Protein AF-A0A8S0FKG9-F1 (afdb_monomer)

Radius of gyration: 16.23 Å; Cα contacts (8 Å, |Δi|>4): 57; chains: 1; bounding box: 38×15×42 Å

Mean predicted aligned error: 4.03 Å

Structure (mmCIF, N/CA/C/O backbone):
data_AF-A0A8S0FKG9-F1
#
_entry.id   AF-A0A8S0FKG9-F1
#
loop_
_atom_site.group_PDB
_atom_site.id
_atom_site.type_symbol
_atom_site.label_atom_id
_atom_site.label_alt_id
_atom_site.label_comp_id
_atom_site.label_asym_id
_atom_site.label_entity_id
_atom_site.label_seq_id
_atom_site.pdbx_PDB_ins_code
_atom_site.Cartn_x
_atom_site.Cartn_y
_atom_site.Cartn_z
_atom_site.occupancy
_atom_site.B_iso_or_equiv
_atom_site.auth_seq_id
_atom_site.auth_comp_id
_atom_site.auth_asym_id
_atom_site.auth_atom_id
_atom_site.pdbx_PDB_model_num
ATOM 1 N N . MET A 1 1 ? 15.402 -0.618 -1.322 1.00 74.62 1 MET A N 1
ATOM 2 C CA . MET A 1 1 ? 16.014 -1.881 -1.793 1.00 74.62 1 MET A CA 1
ATOM 3 C C . MET A 1 1 ? 15.524 -2.273 -3.183 1.00 74.62 1 MET A C 1
ATOM 5 O O . MET A 1 1 ? 16.358 -2.404 -4.061 1.00 74.62 1 MET A O 1
ATOM 9 N N . MET A 1 2 ? 14.211 -2.352 -3.438 1.00 87.69 2 MET A N 1
ATOM 10 C CA . MET A 1 2 ? 13.692 -2.698 -4.777 1.00 87.69 2 MET A CA 1
ATOM 11 C C . MET A 1 2 ? 14.135 -1.735 -5.896 1.00 87.69 2 MET A C 1
ATOM 13 O O . MET A 1 2 ? 14.570 -2.190 -6.944 1.00 87.69 2 MET A O 1
ATOM 17 N N . ILE A 1 3 ? 14.110 -0.416 -5.664 1.00 90.69 3 ILE A N 1
ATOM 18 C CA . ILE A 1 3 ? 14.558 0.585 -6.661 1.00 90.69 3 ILE A CA 1
ATOM 19 C C . ILE A 1 3 ? 16.055 0.450 -6.980 1.00 90.69 3 ILE A C 1
ATOM 21 O O . ILE A 1 3 ? 16.455 0.556 -8.134 1.00 90.69 3 ILE A O 1
ATOM 25 N N . ALA A 1 4 ? 16.883 0.158 -5.973 1.00 89.56 4 ALA A N 1
ATOM 26 C CA . ALA A 1 4 ? 18.316 -0.060 -6.174 1.00 89.56 4 ALA A CA 1
ATOM 27 C C . ALA A 1 4 ? 18.596 -1.303 -7.035 1.00 89.56 4 ALA A C 1
ATOM 29 O O . ALA A 1 4 ? 19.506 -1.283 -7.853 1.00 89.56 4 ALA A O 1
ATOM 30 N N . ALA A 1 5 ? 17.789 -2.359 -6.892 1.00 90.50 5 ALA A N 1
ATOM 31 C CA . ALA A 1 5 ? 17.870 -3.527 -7.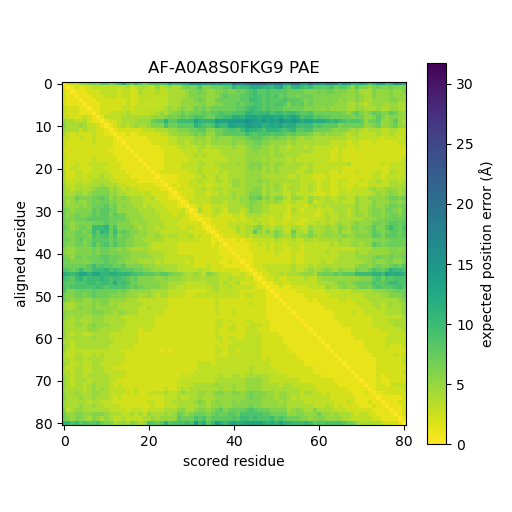765 1.00 90.50 5 ALA A CA 1
ATOM 32 C C . ALA A 1 5 ? 17.419 -3.204 -9.201 1.00 90.50 5 ALA A C 1
ATOM 34 O O . ALA A 1 5 ? 18.061 -3.640 -10.151 1.00 90.50 5 ALA A O 1
ATOM 35 N N . ALA A 1 6 ? 16.362 -2.401 -9.367 1.00 90.69 6 ALA A N 1
ATOM 36 C CA . ALA A 1 6 ? 15.888 -1.974 -10.685 1.00 90.69 6 ALA A CA 1
ATOM 37 C C . ALA A 1 6 ? 16.917 -1.137 -11.455 1.00 90.69 6 ALA A C 1
ATOM 39 O O . ALA A 1 6 ? 17.045 -1.295 -12.661 1.00 90.69 6 ALA A O 1
ATOM 40 N N . LEU A 1 7 ? 17.708 -0.314 -10.759 1.00 92.62 7 LEU A N 1
ATOM 41 C CA . LEU A 1 7 ? 18.806 0.452 -11.360 1.00 92.62 7 LEU A CA 1
ATOM 42 C C . LEU A 1 7 ? 19.880 -0.421 -12.027 1.00 92.62 7 LEU A C 1
ATOM 44 O O . LEU A 1 7 ? 20.539 0.037 -12.955 1.00 92.62 7 LEU A O 1
ATOM 48 N N . ALA A 1 8 ? 20.070 -1.659 -11.566 1.00 92.44 8 ALA A N 1
ATOM 49 C CA . ALA A 1 8 ? 21.047 -2.581 -12.144 1.00 92.44 8 ALA A CA 1
ATOM 50 C C . ALA A 1 8 ? 20.549 -3.267 -13.433 1.00 92.44 8 ALA A C 1
ATOM 52 O O . ALA A 1 8 ? 21.332 -3.941 -14.100 1.00 92.44 8 ALA A O 1
ATOM 53 N N . MET A 1 9 ? 19.267 -3.115 -13.784 1.00 92.62 9 MET A N 1
ATOM 54 C CA . MET A 1 9 ? 18.638 -3.742 -14.948 1.00 92.62 9 MET A CA 1
ATOM 55 C C . MET A 1 9 ? 18.262 -2.671 -15.987 1.00 92.62 9 MET A C 1
ATOM 57 O O . MET A 1 9 ? 17.242 -2.002 -15.823 1.00 92.62 9 MET A O 1
ATOM 61 N N . PRO A 1 10 ? 19.042 -2.506 -17.071 1.00 86.81 10 PRO A N 1
ATOM 62 C CA . PRO A 1 10 ? 18.833 -1.424 -18.039 1.00 86.81 10 PRO A CA 1
ATOM 63 C C . PRO A 1 10 ? 17.531 -1.545 -18.844 1.00 86.81 10 PRO A C 1
ATOM 65 O O . PRO A 1 10 ? 17.081 -0.560 -19.420 1.00 86.81 10 PRO A O 1
ATOM 68 N N . GLU A 1 11 ? 16.909 -2.725 -18.875 1.00 91.19 11 GLU A N 1
ATOM 69 C CA . GLU A 1 11 ? 15.650 -2.961 -19.595 1.00 91.19 11 GLU A CA 1
ATOM 70 C C . GLU A 1 11 ? 14.405 -2.486 -18.828 1.00 91.19 11 GLU A C 1
ATOM 72 O O . GLU A 1 11 ? 13.314 -2.428 -19.393 1.00 91.19 11 GLU A O 1
ATOM 77 N N . ILE A 1 12 ? 14.537 -2.142 -17.541 1.00 90.69 12 ILE A N 1
ATOM 78 C CA . ILE A 1 12 ? 13.400 -1.687 -16.739 1.00 90.69 12 ILE A CA 1
ATOM 79 C C . ILE A 1 12 ? 13.175 -0.187 -16.967 1.00 90.69 12 ILE A C 1
ATOM 81 O O . ILE A 1 12 ? 14.087 0.609 -16.728 1.00 90.69 12 ILE A O 1
ATOM 85 N N . PRO A 1 13 ? 11.948 0.246 -17.319 1.00 91.38 13 PRO A N 1
ATOM 86 C CA . PRO A 1 13 ? 11.600 1.660 -17.353 1.00 91.38 13 PRO A CA 1
ATOM 87 C C . PRO A 1 13 ? 11.557 2.216 -15.923 1.00 91.38 13 PRO A C 1
ATOM 89 O O . PRO A 1 13 ? 10.535 2.181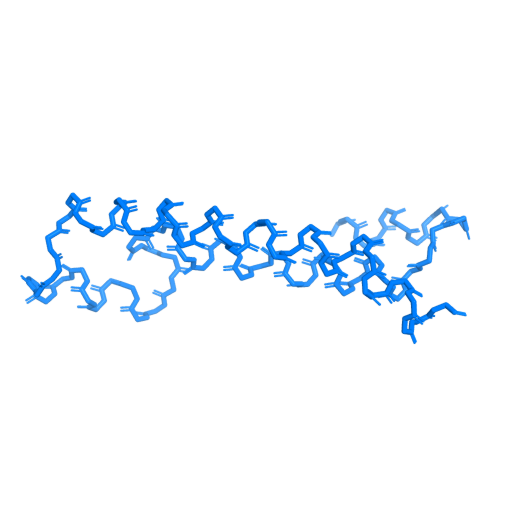 -15.234 1.00 91.38 13 PRO A O 1
ATOM 92 N N . LEU A 1 14 ? 12.705 2.716 -15.462 1.00 92.00 14 LEU A N 1
ATOM 93 C CA . LEU A 1 14 ? 12.931 3.127 -14.077 1.00 92.00 14 LEU A CA 1
ATOM 94 C C . LEU A 1 14 ? 11.888 4.128 -13.540 1.00 92.00 14 LEU A C 1
ATOM 96 O O . LEU A 1 14 ? 11.445 3.931 -12.408 1.00 92.00 14 LEU A O 1
ATOM 100 N N . PRO A 1 15 ? 11.436 5.156 -14.292 1.00 91.94 15 PRO A N 1
ATOM 101 C CA . PRO A 1 15 ? 10.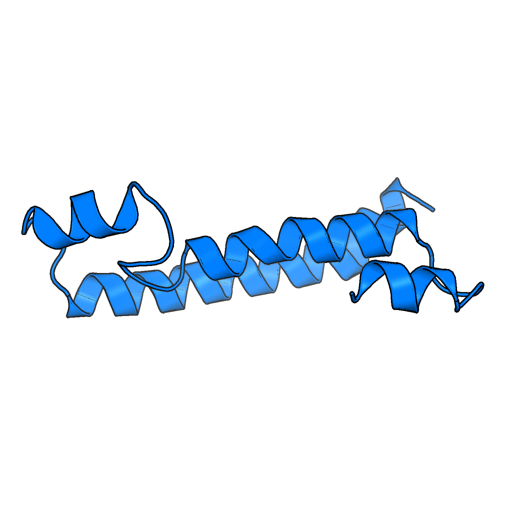416 6.082 -13.794 1.00 91.94 15 PRO A CA 1
ATOM 102 C C . PRO A 1 15 ? 9.088 5.388 -13.470 1.00 91.94 15 PRO A C 1
ATOM 104 O O . PRO A 1 15 ? 8.517 5.619 -12.403 1.00 91.94 15 PRO A O 1
ATOM 107 N N . VAL A 1 16 ? 8.638 4.488 -14.352 1.00 92.38 16 VAL A N 1
ATOM 108 C CA . VAL A 1 16 ? 7.414 3.693 -14.165 1.00 92.38 16 VAL A CA 1
ATOM 109 C C . VAL A 1 16 ? 7.565 2.793 -12.941 1.00 92.38 16 VAL A C 1
ATOM 111 O O . VAL A 1 16 ? 6.711 2.798 -12.057 1.00 92.38 16 VAL A O 1
ATOM 114 N N . PHE A 1 17 ? 8.689 2.079 -12.836 1.00 92.56 17 PHE A N 1
ATOM 115 C CA . PHE A 1 17 ? 8.951 1.181 -11.712 1.00 92.56 17 PHE A CA 1
ATOM 116 C C . PHE A 1 17 ? 8.978 1.919 -10.364 1.00 92.56 17 PHE A C 1
ATOM 118 O O . PHE A 1 17 ? 8.360 1.475 -9.395 1.00 92.56 17 PHE A O 1
ATOM 125 N N . CYS A 1 18 ? 9.651 3.069 -10.295 1.00 92.94 18 CYS A N 1
ATOM 126 C CA . CYS A 1 18 ? 9.707 3.892 -9.089 1.00 92.94 18 CYS A CA 1
ATOM 127 C C . CYS A 1 18 ? 8.314 4.358 -8.648 1.00 92.94 18 CYS A C 1
ATOM 129 O O . CYS A 1 18 ? 7.997 4.289 -7.458 1.00 92.94 18 CYS A O 1
ATOM 131 N N . LEU A 1 19 ? 7.475 4.791 -9.593 1.00 92.62 19 LEU A N 1
ATOM 132 C CA . LEU A 1 19 ? 6.107 5.215 -9.301 1.00 92.62 19 LEU A CA 1
ATOM 133 C C . LEU A 1 19 ? 5.222 4.053 -8.851 1.00 92.62 19 LEU A C 1
ATOM 135 O O . LEU A 1 19 ? 4.490 4.208 -7.876 1.00 92.62 19 LEU A O 1
ATOM 139 N N . MET A 1 20 ? 5.335 2.880 -9.478 1.00 91.50 20 MET A N 1
ATOM 140 C CA . MET A 1 20 ? 4.609 1.682 -9.046 1.00 91.50 20 MET A CA 1
ATOM 141 C C . MET A 1 20 ? 4.971 1.283 -7.609 1.00 91.50 20 MET A C 1
ATOM 143 O O . MET A 1 20 ? 4.083 1.029 -6.794 1.00 91.50 20 MET A O 1
ATOM 147 N N . VAL A 1 21 ? 6.266 1.272 -7.271 1.00 91.94 21 VAL A N 1
ATOM 148 C CA . VAL A 1 21 ? 6.736 0.943 -5.915 1.00 91.94 21 VAL A CA 1
ATOM 149 C C . VAL A 1 21 ? 6.279 1.991 -4.898 1.00 91.94 21 VAL A C 1
ATOM 151 O O . VAL A 1 21 ? 5.850 1.629 -3.804 1.00 91.94 21 VAL A O 1
ATOM 154 N N . GLY A 1 22 ? 6.329 3.279 -5.248 1.00 92.50 22 GLY A N 1
ATOM 155 C CA . GLY A 1 22 ? 5.832 4.353 -4.385 1.00 92.50 22 GLY A CA 1
ATOM 156 C C . GLY A 1 22 ? 4.323 4.260 -4.142 1.00 92.50 22 GLY A C 1
ATOM 157 O O . GLY A 1 22 ? 3.872 4.340 -3.000 1.00 92.50 22 GLY A O 1
ATOM 158 N N . ALA A 1 23 ? 3.542 4.018 -5.195 1.00 92.12 23 ALA A N 1
ATOM 159 C CA . ALA A 1 23 ? 2.090 3.885 -5.111 1.00 92.12 23 ALA A CA 1
ATOM 160 C C . ALA A 1 23 ? 1.652 2.665 -4.276 1.00 92.12 23 ALA A C 1
ATOM 162 O O . ALA A 1 23 ? 0.630 2.722 -3.590 1.00 92.12 23 ALA A O 1
ATOM 163 N N . ALA A 1 24 ? 2.450 1.592 -4.254 1.00 91.75 24 ALA A N 1
ATOM 164 C CA . ALA A 1 24 ? 2.175 0.401 -3.451 1.00 91.75 24 ALA A CA 1
ATOM 165 C C . ALA A 1 24 ? 2.178 0.652 -1.929 1.00 91.75 24 ALA A C 1
ATOM 167 O O . ALA A 1 24 ? 1.545 -0.107 -1.194 1.00 91.75 24 ALA A O 1
ATOM 168 N N . ILE A 1 25 ? 2.812 1.729 -1.442 1.00 91.06 25 ILE A N 1
ATOM 169 C CA . ILE A 1 25 ? 2.803 2.098 -0.012 1.00 91.06 25 ILE A CA 1
ATOM 170 C C . ILE A 1 25 ? 1.368 2.313 0.490 1.00 91.06 25 ILE A C 1
ATOM 172 O O . ILE A 1 25 ? 1.037 1.907 1.605 1.00 91.06 25 ILE A O 1
ATOM 176 N N . GLY A 1 26 ? 0.495 2.875 -0.356 1.00 88.44 26 GLY A N 1
ATOM 177 C CA . GLY A 1 26 ? -0.906 3.123 -0.013 1.00 88.44 26 GLY A CA 1
ATOM 178 C C . GLY A 1 26 ? -1.682 1.853 0.346 1.00 88.44 26 GLY A C 1
ATOM 179 O O . GLY A 1 26 ? -2.594 1.902 1.166 1.00 88.44 26 GLY A O 1
ATOM 180 N N . LEU A 1 27 ? -1.275 0.693 -0.176 1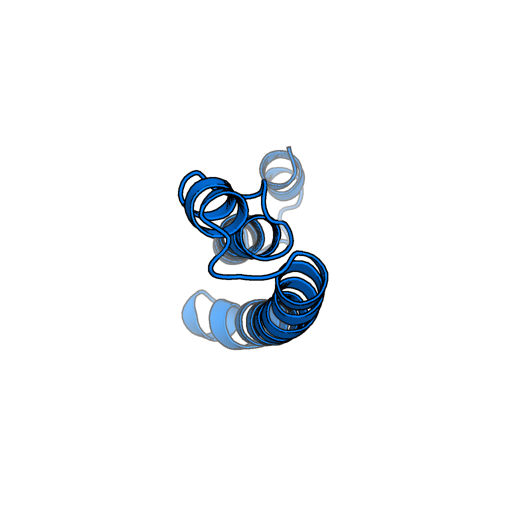.00 89.69 27 LEU A N 1
ATOM 181 C CA . LEU A 1 27 ? -1.926 -0.583 0.110 1.00 89.69 27 LEU A CA 1
ATOM 182 C C . LEU A 1 27 ? -1.715 -1.009 1.571 1.00 89.69 27 LEU A C 1
ATOM 184 O O . LEU A 1 27 ? -2.656 -1.431 2.245 1.00 89.69 27 LEU A O 1
ATOM 188 N N . GLY A 1 28 ? -0.501 -0.813 2.095 1.00 87.69 28 GLY A N 1
ATOM 189 C CA . GLY A 1 28 ? -0.187 -1.061 3.503 1.00 87.69 28 GLY A CA 1
ATOM 190 C C . GLY A 1 28 ? -0.922 -0.118 4.459 1.00 87.69 28 GLY A C 1
ATOM 191 O O . GLY A 1 28 ? -1.159 -0.483 5.605 1.00 87.69 28 GLY A O 1
ATOM 192 N N . SER A 1 29 ? -1.331 1.062 3.981 1.00 89.81 29 SER A N 1
ATOM 193 C CA . SER A 1 29 ? -2.017 2.090 4.772 1.00 89.81 29 SER A CA 1
ATOM 194 C C . SER A 1 29 ? -3.510 1.828 5.027 1.00 89.81 29 SER A C 1
ATOM 196 O O . SER A 1 29 ? -4.086 2.501 5.878 1.00 89.81 29 SER A O 1
ATOM 198 N N . ILE A 1 30 ? -4.141 0.885 4.313 1.00 90.44 30 ILE A N 1
ATOM 199 C CA . ILE A 1 30 ? -5.608 0.683 4.318 1.00 90.44 30 ILE A CA 1
ATOM 200 C C . ILE A 1 30 ? -6.030 -0.591 5.071 1.00 90.44 30 ILE A C 1
ATOM 202 O O . ILE A 1 30 ? -7.143 -0.679 5.584 1.00 90.44 30 ILE A O 1
ATOM 206 N N . LEU A 1 31 ? -5.153 -1.596 5.141 1.00 89.38 31 LEU A N 1
ATOM 207 C CA . LEU A 1 31 ? -5.531 -2.962 5.522 1.00 89.38 31 LEU A CA 1
ATOM 208 C C . LEU A 1 31 ? -5.870 -3.157 7.003 1.00 89.38 31 LEU A C 1
ATOM 210 O O . LEU A 1 31 ? -6.657 -4.044 7.327 1.00 89.38 31 LEU A O 1
ATOM 214 N N . THR A 1 32 ? -5.245 -2.400 7.907 1.00 89.19 32 THR A N 1
ATOM 215 C CA . THR A 1 32 ? -5.281 -2.712 9.345 1.00 89.19 32 THR A CA 1
ATOM 216 C C . THR A 1 32 ? -5.539 -1.472 10.198 1.00 89.19 32 THR A C 1
ATOM 218 O O . THR A 1 32 ? -5.145 -0.370 9.809 1.00 89.19 32 THR A O 1
ATOM 221 N N . PRO A 1 33 ? -6.110 -1.629 11.407 1.00 87.00 33 PRO A N 1
ATOM 222 C CA . PRO A 1 33 ? -6.322 -0.515 12.335 1.00 87.00 33 PRO A CA 1
ATOM 223 C C . PRO A 1 33 ? -5.026 0.107 12.876 1.00 87.00 33 PRO A C 1
ATOM 225 O O . PRO A 1 33 ? -5.070 1.127 13.556 1.00 87.00 33 PRO A O 1
ATOM 228 N N . TYR A 1 34 ? -3.867 -0.476 12.569 1.00 88.50 34 TYR A N 1
ATOM 229 C CA . TYR A 1 34 ? -2.554 -0.010 13.019 1.00 88.50 34 TYR A CA 1
ATOM 230 C C . TYR A 1 34 ? -1.721 0.593 11.882 1.00 88.50 34 TYR A C 1
ATOM 232 O O . TYR A 1 34 ? -0.551 0.910 12.070 1.00 88.50 34 TYR A O 1
ATOM 240 N N . ALA A 1 35 ? -2.309 0.720 10.691 1.00 87.12 35 ALA A N 1
ATOM 241 C CA . ALA A 1 35 ? -1.584 1.024 9.469 1.00 87.12 35 ALA A CA 1
ATOM 242 C C . ALA A 1 35 ? -1.069 2.470 9.391 1.00 87.12 35 ALA A C 1
ATOM 244 O O . ALA A 1 35 ? 0.027 2.718 8.894 1.00 87.12 35 ALA A O 1
ATOM 245 N N . THR A 1 36 ? -1.862 3.436 9.855 1.00 89.50 36 THR A N 1
ATOM 246 C CA . THR A 1 36 ? -1.548 4.874 9.792 1.00 89.50 36 THR A CA 1
ATOM 247 C C . THR A 1 36 ? -2.025 5.585 11.049 1.00 89.50 36 THR A C 1
ATOM 249 O O . THR A 1 36 ? -2.893 5.069 11.739 1.00 89.50 36 THR A O 1
ATOM 252 N N . GLY A 1 37 ? -1.519 6.790 11.335 1.00 89.38 37 GLY A N 1
ATOM 253 C CA . GLY A 1 37 ? -1.897 7.573 12.524 1.00 89.38 37 GLY A CA 1
ATOM 254 C C . GLY A 1 37 ? -3.411 7.746 12.767 1.00 89.38 37 GLY A C 1
ATOM 255 O O . GLY A 1 37 ? -3.836 7.607 13.911 1.00 89.38 37 GLY A O 1
ATOM 256 N N . PRO A 1 38 ? -4.250 7.983 11.738 1.00 89.25 38 PRO A N 1
ATOM 257 C CA . PRO A 1 38 ? -5.707 8.052 11.902 1.00 89.25 38 PRO A CA 1
ATOM 258 C C . PRO A 1 38 ? -6.372 6.708 12.228 1.00 89.25 38 PRO A C 1
ATOM 260 O O . PRO A 1 38 ? -7.422 6.671 12.866 1.00 89.25 38 PRO A O 1
ATOM 263 N N . SER A 1 39 ? -5.777 5.594 11.798 1.00 89.69 39 SER A N 1
ATOM 264 C CA . SER A 1 39 ? -6.369 4.257 11.911 1.00 89.69 39 SER A CA 1
ATOM 265 C C . SER A 1 39 ? -6.676 3.834 13.360 1.00 89.69 39 SER A C 1
ATOM 267 O O . SER A 1 39 ? -7.828 3.471 13.630 1.00 89.69 39 SER A O 1
ATOM 269 N N . PRO A 1 40 ? -5.738 3.957 14.325 1.00 90.25 40 PRO A N 1
ATOM 270 C CA . PRO A 1 40 ? -5.998 3.621 15.718 1.00 90.25 40 PRO A CA 1
ATOM 271 C C . PRO A 1 40 ? -6.916 4.636 16.408 1.00 90.25 40 PRO A C 1
ATOM 273 O O . PRO A 1 40 ? -7.557 4.275 17.390 1.00 90.25 40 PRO A O 1
ATOM 276 N N . ILE A 1 41 ? -7.032 5.871 15.898 1.00 92.38 41 ILE A N 1
ATOM 277 C CA . ILE A 1 41 ? -7.985 6.866 16.421 1.00 92.38 41 ILE A CA 1
ATOM 278 C C . ILE A 1 41 ? -9.415 6.384 16.161 1.00 92.38 41 ILE A C 1
ATOM 280 O O . ILE A 1 41 ? -10.219 6.310 17.089 1.00 92.38 41 ILE A O 1
ATOM 284 N N . TYR A 1 42 ? -9.722 5.980 14.923 1.00 88.94 42 TYR A N 1
ATOM 285 C CA . TYR A 1 42 ? -11.030 5.408 14.591 1.00 88.94 42 TYR A CA 1
ATOM 286 C C . TYR A 1 42 ? -11.278 4.086 15.322 1.00 88.94 42 TYR A C 1
ATOM 288 O O . TYR A 1 42 ? -12.350 3.901 15.897 1.00 88.94 42 TYR A O 1
ATOM 296 N N . TYR A 1 43 ? -10.282 3.199 15.361 1.00 90.12 43 TYR A N 1
ATOM 297 C CA . TYR A 1 43 ? -10.389 1.908 16.042 1.00 90.12 43 TYR A CA 1
ATOM 298 C C . TYR A 1 43 ? -10.624 2.044 17.559 1.00 90.12 43 TYR A C 1
ATOM 300 O O . TYR A 1 43 ? -11.478 1.363 18.119 1.00 90.12 43 TYR A O 1
ATOM 308 N N . GLY A 1 44 ? -9.909 2.955 18.226 1.00 90.06 44 GLY A N 1
ATOM 309 C CA . GLY A 1 44 ? -10.016 3.190 19.669 1.00 90.06 44 GLY A CA 1
ATOM 310 C C . GLY A 1 44 ? -11.244 4.002 20.092 1.00 90.06 44 GLY A C 1
ATOM 311 O O . GLY A 1 44 ? -11.609 3.981 21.263 1.00 90.06 44 GLY A O 1
ATOM 312 N N . SER A 1 45 ? -11.902 4.693 19.155 1.00 90.19 45 SER A N 1
ATOM 313 C CA . SER A 1 45 ? -13.093 5.508 19.437 1.00 90.19 45 SER A CA 1
ATOM 314 C C . SER A 1 45 ? -14.363 4.702 19.734 1.00 90.19 45 SER A C 1
ATOM 316 O O . SER A 1 45 ? -15.346 5.266 20.206 1.00 90.19 45 SER A O 1
ATOM 318 N N . GLY A 1 46 ? -14.384 3.404 19.411 1.00 87.44 46 GLY A N 1
ATOM 319 C CA . GLY A 1 46 ? -15.583 2.564 19.504 1.00 87.44 46 GLY A CA 1
ATOM 320 C C . GLY A 1 46 ? -16.634 2.812 18.410 1.00 87.44 46 GLY A C 1
ATOM 321 O O . GLY A 1 46 ? -17.632 2.100 18.373 1.00 87.44 46 GLY A O 1
ATOM 322 N N . TYR A 1 47 ? -16.416 3.773 17.501 1.00 89.44 47 TYR A N 1
ATOM 323 C CA . TYR A 1 47 ? -17.321 4.056 16.378 1.00 89.44 47 TYR A CA 1
ATOM 324 C C . TYR A 1 47 ? -17.315 2.951 15.313 1.00 89.44 47 TYR A C 1
ATOM 326 O O . TYR A 1 47 ? -18.351 2.649 14.726 1.00 89.44 47 TYR A O 1
ATOM 334 N N . LEU A 1 48 ? -16.148 2.348 15.061 1.00 89.62 48 LEU A N 1
ATOM 335 C CA . LEU A 1 48 ? -15.971 1.305 14.054 1.00 89.62 48 LEU A CA 1
ATOM 336 C C . LEU A 1 48 ? -15.601 -0.025 14.735 1.00 89.62 48 LEU A C 1
ATOM 338 O O . LEU A 1 48 ? -14.469 -0.158 15.208 1.00 89.62 48 LEU A O 1
ATOM 342 N N . PRO A 1 49 ? -16.521 -1.009 14.794 1.00 91.69 49 PRO A N 1
ATOM 343 C CA . PRO A 1 49 ? -16.251 -2.313 15.393 1.00 91.69 49 PRO A CA 1
ATOM 344 C C . PRO A 1 49 ? -15.065 -3.026 14.736 1.00 91.69 49 PRO A C 1
ATOM 346 O O . PRO A 1 49 ? -14.856 -2.927 13.526 1.00 91.69 49 PRO A O 1
ATOM 349 N N . THR A 1 50 ? -14.320 -3.819 15.515 1.00 91.56 50 THR A N 1
ATOM 350 C CA . THR A 1 50 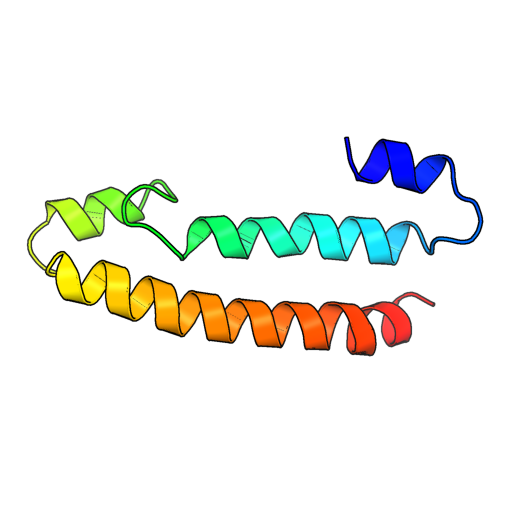? -13.119 -4.522 15.034 1.00 91.56 50 THR A CA 1
ATOM 351 C C . THR A 1 50 ? -13.382 -5.364 13.790 1.00 91.56 50 THR A C 1
ATOM 353 O O . THR A 1 50 ? -12.628 -5.274 12.825 1.00 91.56 50 THR A O 1
ATOM 356 N N . ALA A 1 51 ? -14.454 -6.160 13.787 1.00 92.56 51 ALA A N 1
ATOM 357 C CA . ALA A 1 51 ? -14.781 -7.030 12.659 1.00 92.56 51 ALA A CA 1
ATOM 358 C C . ALA A 1 51 ? -15.030 -6.235 11.366 1.00 92.56 51 ALA A C 1
ATOM 360 O O . ALA A 1 51 ? -14.524 -6.608 10.306 1.00 92.56 51 ALA A O 1
ATOM 361 N N . ASP A 1 52 ? -15.747 -5.113 11.465 1.00 92.94 52 ASP A N 1
ATOM 362 C CA . ASP A 1 52 ? -16.029 -4.250 10.320 1.00 92.94 52 ASP A CA 1
ATOM 363 C C . ASP A 1 52 ? -14.772 -3.534 9.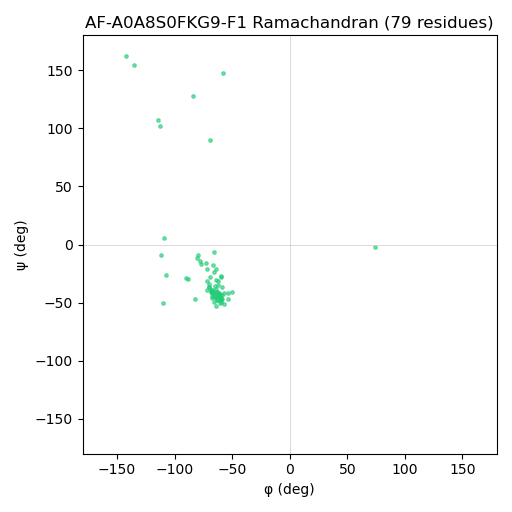836 1.00 92.94 52 ASP A C 1
ATOM 365 O O . ASP A 1 52 ? -14.570 -3.431 8.630 1.00 92.94 52 ASP A O 1
ATOM 369 N N . TYR A 1 53 ? -13.877 -3.125 10.739 1.00 92.94 53 TYR A N 1
ATOM 370 C CA . TYR A 1 53 ? -12.594 -2.529 10.365 1.00 92.94 53 TYR A CA 1
ATOM 371 C C . TYR A 1 53 ? -11.784 -3.468 9.463 1.00 92.94 53 TYR A C 1
ATOM 373 O O . TYR A 1 53 ? -11.355 -3.078 8.379 1.00 92.94 53 TYR A O 1
ATOM 381 N N . TRP A 1 54 ? -11.611 -4.725 9.880 1.00 92.31 54 TRP A N 1
ATOM 382 C CA . TRP A 1 54 ? -10.869 -5.720 9.101 1.00 92.31 54 TRP A CA 1
ATOM 383 C C . TRP A 1 54 ? -11.584 -6.093 7.800 1.00 92.31 54 TRP A C 1
ATOM 385 O O . TRP A 1 54 ? -10.941 -6.227 6.759 1.00 92.31 54 TRP A O 1
ATOM 395 N N . ARG A 1 55 ? -12.917 -6.218 7.827 1.00 94.56 55 ARG A N 1
ATOM 396 C CA . ARG A 1 55 ? -13.718 -6.509 6.632 1.00 94.56 55 ARG A CA 1
ATOM 397 C C . ARG A 1 55 ? -13.617 -5.383 5.601 1.00 94.56 55 ARG A C 1
ATOM 399 O O . ARG A 1 55 ? -13.382 -5.658 4.427 1.00 94.56 55 ARG A O 1
ATOM 406 N N . LEU A 1 56 ? -13.770 -4.132 6.029 1.00 94.50 56 LEU A N 1
ATOM 407 C CA . LEU A 1 56 ? -13.634 -2.956 5.171 1.00 94.50 56 LEU A CA 1
ATOM 408 C C . LEU A 1 56 ? -12.193 -2.794 4.681 1.00 94.50 56 LEU A C 1
ATOM 410 O O . LEU A 1 56 ? -11.992 -2.549 3.496 1.00 94.50 56 LEU A O 1
ATOM 414 N N . GLY A 1 57 ? -11.200 -3.012 5.547 1.00 93.81 57 GLY A N 1
ATOM 415 C CA . GLY A 1 57 ? -9.784 -3.006 5.176 1.00 93.81 57 GLY A CA 1
ATOM 416 C C . GLY A 1 57 ? -9.464 -4.021 4.076 1.00 93.81 57 GLY A C 1
ATOM 417 O O . GLY A 1 57 ? -8.776 -3.686 3.114 1.00 93.81 57 GLY A O 1
ATOM 418 N N . ALA A 1 58 ? -10.027 -5.231 4.148 1.00 94.56 58 ALA A N 1
ATOM 419 C CA . ALA A 1 58 ? -9.881 -6.239 3.099 1.00 94.56 58 ALA A CA 1
ATOM 420 C C . ALA A 1 58 ? -10.583 -5.838 1.788 1.00 94.56 58 ALA A C 1
ATOM 422 O O . ALA A 1 58 ? -9.996 -5.972 0.715 1.00 94.56 58 ALA A O 1
ATOM 423 N N . ILE A 1 59 ? -11.814 -5.318 1.859 1.00 96.69 59 ILE A N 1
ATOM 424 C CA . ILE A 1 59 ? -12.582 -4.893 0.676 1.00 96.69 59 ILE A CA 1
ATOM 425 C C . ILE A 1 59 ? -11.887 -3.723 -0.028 1.00 96.69 59 ILE A C 1
ATOM 427 O O . ILE A 1 59 ? -11.605 -3.796 -1.224 1.00 96.69 59 ILE A O 1
ATOM 431 N N . PHE A 1 60 ? -11.574 -2.653 0.702 1.00 95.69 60 PHE A N 1
ATOM 432 C CA . PHE A 1 60 ? -10.927 -1.473 0.134 1.00 95.69 60 PHE A CA 1
ATOM 433 C C . PHE A 1 60 ? -9.475 -1.742 -0.253 1.00 95.69 6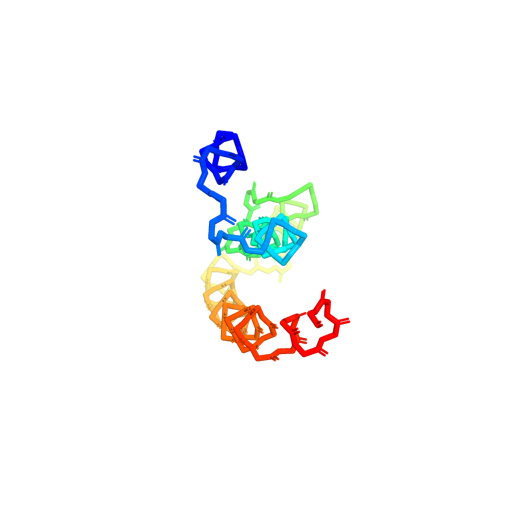0 PHE A C 1
ATOM 435 O O . PHE A 1 60 ? -9.028 -1.233 -1.277 1.00 95.69 60 PHE A O 1
ATOM 442 N N . GLY A 1 61 ? -8.762 -2.588 0.493 1.00 95.00 61 GLY A N 1
ATOM 443 C CA . GLY A 1 61 ? -7.430 -3.055 0.120 1.00 95.00 61 GLY A CA 1
ATOM 444 C C . GLY A 1 61 ? -7.438 -3.821 -1.204 1.00 95.00 61 GLY A C 1
ATOM 445 O O . GLY A 1 61 ? -6.589 -3.567 -2.055 1.00 95.00 61 GLY A O 1
ATOM 446 N N . LEU A 1 62 ? -8.426 -4.696 -1.428 1.00 96.19 62 LEU A N 1
ATOM 447 C CA . LEU A 1 62 ? -8.583 -5.410 -2.697 1.00 96.19 62 LEU A CA 1
ATOM 448 C C . LEU A 1 62 ? -8.922 -4.459 -3.851 1.00 96.19 62 LEU A C 1
ATOM 450 O O . LEU A 1 62 ? -8.319 -4.557 -4.917 1.00 96.19 62 LEU A O 1
ATOM 454 N N . ILE A 1 63 ? -9.849 -3.519 -3.641 1.00 96.88 63 ILE A N 1
ATOM 455 C CA . ILE A 1 63 ? -10.190 -2.499 -4.646 1.00 96.88 63 ILE A CA 1
ATOM 456 C C . ILE A 1 63 ? -8.948 -1.675 -5.002 1.00 96.88 63 ILE A C 1
ATOM 458 O O . ILE A 1 63 ? -8.640 -1.496 -6.180 1.00 96.88 63 ILE A O 1
ATOM 462 N N . PHE A 1 64 ? -8.203 -1.221 -3.992 1.00 95.75 64 PHE A N 1
ATOM 463 C CA . PHE A 1 64 ? -6.971 -0.466 -4.186 1.00 95.75 64 PHE A CA 1
ATOM 464 C C . PHE A 1 64 ? -5.921 -1.288 -4.937 1.00 95.75 64 PHE A C 1
ATOM 466 O O . PHE A 1 64 ? -5.302 -0.769 -5.858 1.00 95.75 64 PHE A O 1
ATOM 473 N N . LEU A 1 65 ? -5.750 -2.571 -4.604 1.00 95.31 65 LEU A N 1
ATOM 474 C CA . LEU A 1 65 ? -4.826 -3.467 -5.300 1.00 95.31 65 LEU A CA 1
ATOM 475 C C . LEU A 1 65 ? -5.176 -3.600 -6.785 1.00 95.31 65 LEU A C 1
ATOM 477 O O . LEU A 1 65 ? -4.296 -3.473 -7.633 1.00 95.31 65 LEU A O 1
ATOM 481 N N . VAL A 1 66 ? -6.451 -3.832 -7.108 1.00 96.88 66 VAL A N 1
ATOM 482 C CA . VAL A 1 66 ? -6.911 -3.945 -8.500 1.00 96.88 66 VAL A CA 1
ATOM 483 C C . VAL A 1 66 ? -6.629 -2.649 -9.259 1.00 96.88 66 VAL A C 1
ATOM 485 O O . VAL A 1 66 ? -6.060 -2.686 -10.350 1.00 96.88 66 VAL A O 1
ATOM 488 N N . LEU A 1 67 ? -6.956 -1.499 -8.664 1.00 96.19 67 LEU A N 1
ATOM 489 C CA . LEU A 1 67 ? -6.679 -0.195 -9.264 1.00 96.19 67 LEU A CA 1
ATOM 490 C C . LEU A 1 67 ? -5.179 0.060 -9.429 1.00 96.19 67 LEU A C 1
ATOM 492 O O . LEU A 1 67 ? -4.766 0.560 -10.473 1.00 96.19 67 LEU A O 1
ATOM 496 N N . LEU A 1 68 ? -4.360 -0.312 -8.446 1.00 94.88 68 LEU A N 1
ATOM 497 C CA . LEU A 1 68 ? -2.906 -0.182 -8.487 1.00 94.88 68 LEU A CA 1
ATOM 498 C C . LEU A 1 68 ? -2.300 -1.015 -9.623 1.00 94.88 68 LEU A C 1
ATOM 500 O O . LEU A 1 68 ? -1.436 -0.527 -10.345 1.00 94.88 68 LEU A O 1
ATOM 504 N N . VAL A 1 69 ? -2.768 -2.251 -9.818 1.00 94.88 69 VAL A N 1
ATOM 505 C CA . VAL A 1 69 ? -2.297 -3.123 -10.905 1.00 94.88 69 VAL A CA 1
ATOM 506 C C . VAL A 1 69 ? -2.718 -2.571 -12.265 1.00 94.88 69 VAL A C 1
ATOM 508 O O . VAL A 1 69 ? -1.884 -2.469 -13.160 1.00 94.88 69 VAL A O 1
ATOM 511 N N . ILE A 1 70 ? -3.981 -2.161 -12.420 1.00 96.00 70 ILE A N 1
ATOM 512 C CA . ILE A 1 70 ? -4.490 -1.576 -13.670 1.00 96.00 70 ILE A CA 1
ATOM 513 C C . ILE A 1 70 ? -3.720 -0.299 -14.017 1.00 96.00 70 ILE A C 1
ATOM 515 O O . ILE A 1 70 ? -3.229 -0.148 -15.134 1.00 96.00 70 ILE A O 1
ATOM 519 N N . THR A 1 71 ? -3.581 0.621 -13.062 1.00 94.62 71 THR A N 1
ATOM 520 C CA . THR A 1 71 ? -2.874 1.885 -13.297 1.00 94.62 71 THR A CA 1
ATOM 521 C C . THR A 1 71 ? -1.384 1.665 -13.533 1.00 94.62 71 THR A C 1
ATOM 523 O O . THR A 1 71 ? -0.838 2.254 -14.460 1.00 94.62 71 THR A O 1
ATOM 526 N N . GLY A 1 72 ? -0.739 0.785 -12.769 1.00 92.88 72 GLY A N 1
ATOM 527 C CA . GLY A 1 72 ? 0.683 0.484 -12.907 1.00 92.88 72 GLY A CA 1
ATOM 528 C C . GLY A 1 72 ? 1.046 -0.231 -14.208 1.00 92.88 72 GLY A C 1
ATOM 529 O O . GLY A 1 72 ? 2.065 0.095 -14.806 1.00 92.88 72 GLY A O 1
ATOM 530 N N . LEU A 1 73 ? 0.220 -1.174 -14.674 1.00 91.88 73 LEU A N 1
ATOM 531 C CA . LEU A 1 73 ? 0.512 -1.955 -15.882 1.00 91.88 73 LEU A CA 1
ATOM 532 C C . LEU A 1 73 ? 0.021 -1.303 -17.175 1.00 91.88 73 LEU A C 1
ATOM 534 O O . LEU A 1 73 ? 0.615 -1.543 -18.221 1.00 91.88 73 LEU A O 1
ATOM 538 N N . LEU A 1 74 ? -1.063 -0.525 -17.130 1.00 94.19 74 LEU A N 1
ATOM 539 C CA .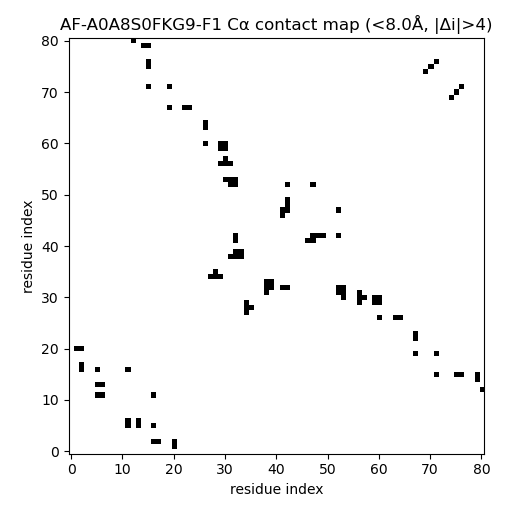 LEU A 1 74 ? -1.676 0.032 -18.340 1.00 94.19 74 LEU A CA 1
ATOM 540 C C . LEU A 1 74 ? -1.473 1.540 -18.448 1.00 94.19 74 LEU A C 1
ATOM 542 O O . LEU A 1 74 ? -1.038 2.024 -19.484 1.00 94.19 74 LEU A O 1
ATOM 546 N N . TRP A 1 75 ? -1.779 2.299 -17.395 1.00 94.56 75 TRP A N 1
ATOM 547 C CA . TRP A 1 75 ? -1.807 3.761 -17.486 1.00 94.56 75 TRP A CA 1
ATOM 548 C C . TRP A 1 75 ? -0.421 4.401 -17.342 1.00 94.56 75 TRP A C 1
ATOM 550 O O . TRP A 1 75 ? -0.052 5.244 -18.153 1.00 94.56 75 TRP A O 1
ATOM 560 N N . MET A 1 76 ? 0.370 3.993 -16.345 1.00 94.31 76 MET A N 1
ATOM 561 C CA . MET A 1 76 ? 1.700 4.566 -16.102 1.00 94.31 76 MET A CA 1
ATOM 562 C C . MET A 1 76 ? 2.655 4.383 -17.293 1.00 94.31 76 MET A C 1
ATOM 564 O O . MET A 1 76 ? 3.307 5.363 -17.647 1.00 94.31 76 MET A O 1
ATOM 568 N N . PRO A 1 77 ? 2.733 3.209 -17.955 1.00 91.44 77 PRO A N 1
ATOM 569 C CA . PRO A 1 77 ? 3.573 3.050 -19.136 1.00 91.44 77 PRO A CA 1
ATOM 570 C C . PRO A 1 77 ? 3.113 3.941 -20.289 1.00 91.44 77 PRO A C 1
ATOM 572 O O . PRO A 1 77 ? 3.948 4.555 -20.927 1.00 91.44 77 PRO A O 1
ATOM 575 N N . VAL A 1 78 ? 1.801 4.076 -20.517 1.00 93.88 78 VAL A N 1
ATOM 576 C CA . VAL A 1 78 ? 1.248 4.922 -21.595 1.00 93.88 78 VAL A CA 1
ATOM 577 C C . VAL A 1 78 ? 1.593 6.403 -21.419 1.00 93.88 78 VAL A C 1
ATOM 579 O O . VAL A 1 78 ? 1.696 7.127 -22.402 1.00 93.88 78 VAL A O 1
ATOM 582 N N . VAL A 1 79 ? 1.724 6.876 -20.178 1.00 92.31 79 VAL A N 1
ATOM 583 C CA . VAL A 1 79 ? 1.999 8.293 -19.888 1.00 92.31 79 VAL A CA 1
ATOM 584 C C . VAL A 1 79 ? 3.498 8.599 -19.813 1.00 92.31 79 VAL A C 1
ATOM 586 O O . VAL A 1 79 ? 3.899 9.737 -20.048 1.00 92.31 79 VAL A O 1
ATOM 589 N N . LEU A 1 80 ? 4.320 7.619 -19.431 1.00 88.69 80 LEU A N 1
ATOM 590 C CA . LEU A 1 80 ? 5.729 7.828 -19.075 1.00 88.69 80 LEU A CA 1
ATOM 591 C C . LEU A 1 80 ? 6.727 7.219 -20.066 1.00 88.69 80 LEU A C 1
ATOM 593 O O . LEU A 1 80 ? 7.926 7.458 -19.907 1.00 88.69 80 LEU A O 1
ATOM 597 N N . LEU A 1 81 ? 6.256 6.428 -21.031 1.00 86.94 81 LEU A N 1
ATOM 598 C CA . LEU A 1 81 ? 7.033 5.900 -22.155 1.00 86.94 81 LEU A CA 1
ATOM 599 C C . LEU A 1 81 ? 6.569 6.559 -23.453 1.00 86.94 81 LEU A C 1
ATOM 601 O O . LEU A 1 81 ? 7.457 6.856 -24.280 1.00 86.94 81 LEU A O 1
#

pLDDT: mean 91.58, std 3.2, range [74.62, 96.88]

Foldseek 3Di:
DVLVVQVVPPPDPSVLVVVLVVLCLVLQQQQALVRDPVSVVCVVVPVADRVRSNVRSVVVSVVSVVVSCCCSVPVSVVVRD

Solvent-accessible surface area (backbone atoms only — not comparable to full-atom values): 4611 Å² total; per-residue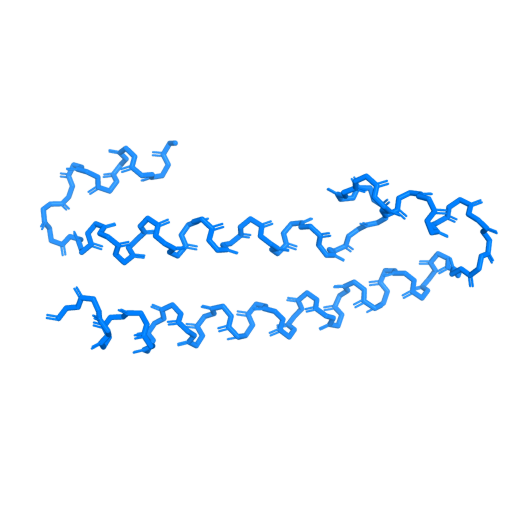 (Å²): 110,71,64,66,57,48,70,77,39,87,86,54,63,58,72,51,53,51,49,45,59,57,58,51,53,58,51,60,47,46,41,44,54,79,43,40,86,66,34,44,54,48,49,73,66,67,80,46,53,70,70,56,50,48,52,49,10,50,54,53,31,50,52,49,50,53,51,49,51,50,39,50,72,56,49,41,48,72,77,75,107

Secondary structure (DSSP, 8-state):
-HHHHHHT-TTS-HHHHHHHHHHHHHHHTTSSTTSSTHHHHHHHTSSS-HHHHHHHHHHHHHHHHHHHHHIIIIIHHHHH-

Sequence (81 aa):
MMIAAALAMPEIPLPVFCLMVGAAIGLGSILTPYATGPSPIYYGSGYLPTADYWRLGAIFGLIFLVLLVITGLLWMPVVLL

InterPro domains:
  IPR001898 Solute carrier family 13 [PF00939] (1-80)
  IPR030676 Citrate carrier CitT-related [PTHR42826] (3-79)

Nearest PDB structures (foldseek):
  8uvc-assembly1_A  TM=8.791E-01  e=3.919E+00  Homo sapiens

Organism: Escherichia coli (NCBI:txid562)